Protein 1X6Z (pdb70)

InterPro domains:
  IPR001082 Fimbrial protein pilin [PF00114] (35-148)
  IPR012902 Prokaryotic N-terminal methylation site [PF07963] (1-27)
  IPR012902 Prokaryotic N-terminal methylation site [PS00409] (5-25)
  IPR012902 Prokaryotic N-terminal methylation site [TIGR02532] (4-27)
  IPR045584 Pilin-like [SSF54523] (7-148)

Foldseek 3Di:
DFPLQVLQVVLCVVCVVLLVVQVVLLVVQAWEAEDADCQDPVRRYHYSHAHQPNDVQAGWDWPPGTGRLQAKIKIKGQRCRGDDQRHRKMWIWIQGSVVRDIAIEIPGDQVRNDPRYYD

Organism: Pseudomonas aeruginosa (NCBI:txid287)

B-factor: mean 16.05, std 9.28, range [7.04, 69.37]

Radius of gyration: 14.46 Å; Cα contacts (8 Å, |Δi|>4): 239; chains: 1; bounding box: 30×31×44 Å

Secondary structure (P-SEA, 3-state):
ccaaaaaaaaaaaacccaaaaaaaaaaacbbbbccccccccccccccccccccccccbbbbbcccccccccbbbbbbbccccccccccbbbbbbbcccccbbbbbbccccccccccccc

Sequence (119 aa):
TEFARSEGASALASVNPLKTTVEEALSRGWSVKSGTGTEDATKKEVPLGVAADANKLGTIALKPDPADGTADITLTFTMGGAGPKNKGKIITLTRTAADGLWKCTSDQDEQFIPKGCSR

Nearest PDB structures (foldseek):
  1x6p-assembly1_A  TM=1.005E+00  e=1.771E-25  Pseudomonas aeruginosa
  1oqw-assembly2_B  TM=9.964E-01  e=8.443E-23  Pseudomonas aeruginosa
  2py0-assembly1_A  TM=9.901E-01  e=6.316E-22  Pseudomonas aeruginosa
  5vxy-assembly1_A  TM=9.429E-01  e=8.220E-20  Pseudomonas aeruginosa PAK
  2iay-assembly1_A  TM=5.504E-01  e=6.363E-01  Lactiplantibacillus plantarum

Solvent-accessible surface area: 6518 Å² total

CATH classification: 3.30.700.10

Structure (mmCIF, N/CA/C/O backbone):
data_1X6Z
#
_entry.id   1X6Z
#
_cell.length_a   37.244
_cell.length_b   37.244
_cell.length_c   147.856
_cell.angle_alpha   90.00
_cell.angle_beta   90.00
_cell.angle_gamma   90.00
#
_symmetry.space_group_name_H-M   'P 41 21 2'
#
loop_
_entity.id
_entity.type
_entity.pdbx_description
1 polymer 'Fimbrial protein'
2 water water
#
loop_
_atom_site.group_PDB
_atom_site.id
_atom_site.type_symbol
_atom_site.label_atom_id
_atom_site.label_alt_id
_atom_site.label_comp_id
_atom_site.label_asym_id
_atom_site.label_entity_id
_atom_site.label_seq_id
_atom_site.pdbx_PDB_ins_code
_atom_site.Cartn_x
_atom_site.Cartn_y
_atom_site.Cartn_z
_atom_site.occupancy
_atom_site.B_iso_or_equiv
_atom_site.auth_seq_id
_atom_site.auth_comp_id
_atom_site.auth_asym_id
_atom_site.auth_atom_id
_atom_site.pdbx_PDB_model_num
ATOM 1 C C . GLY A 1 4 ? -0.086 21.655 65.490 1.00 21.16 25 GLY A C 1
ATOM 2 O O . GLY A 1 4 ? 0.394 20.721 66.208 1.00 25.91 25 GLY A O 1
ATOM 3 N N . THR A 1 5 ? -1.134 21.411 64.653 1.00 15.05 26 THR A N 1
ATOM 4 C CA . THR A 1 5 ? -1.692 20.102 64.651 1.00 12.60 26 THR A CA 1
ATOM 5 C C . THR A 1 5 ? -1.563 19.302 63.374 1.00 11.59 26 THR A C 1
ATOM 6 O O . THR A 1 5 ? -2.088 18.191 63.268 1.00 12.75 26 THR A O 1
ATOM 17 N N . GLU A 1 6 ? -0.782 19.788 62.434 1.00 12.07 27 GLU A N 1
ATOM 18 C CA . GLU A 1 6 ? -0.615 19.095 61.168 1.00 12.49 27 GLU A CA 1
ATOM 19 C C . GLU A 1 6 ? 0.088 17.751 61.371 1.00 10.89 27 GLU A C 1
ATOM 20 O O . GLU A 1 6 ? 0.904 17.606 62.241 1.00 12.64 27 GLU A O 1
ATOM 41 N N . PHE A 1 7 ? -0.156 16.824 60.469 1.00 10.93 28 PHE A N 1
ATOM 42 C CA . PHE A 1 7 ? 0.428 15.487 60.542 1.00 10.39 28 PHE A CA 1
ATOM 43 C C . PHE A 1 7 ? 1.776 15.402 59.794 1.00 10.09 28 PHE A C 1
ATOM 44 O O . PHE A 1 7 ? 1.971 14.532 58.939 1.00 10.32 28 PHE A O 1
ATOM 61 N N . ALA A 1 8 ? 2.720 16.289 60.100 1.00 10.74 29 ALA A N 1
ATOM 62 C CA . ALA A 1 8 ? 3.910 16.371 59.261 1.00 10.62 29 ALA A CA 1
ATOM 63 C C . ALA A 1 8 ? 4.718 15.053 59.237 1.00 10.41 29 ALA A C 1
ATOM 64 O O . ALA A 1 8 ? 5.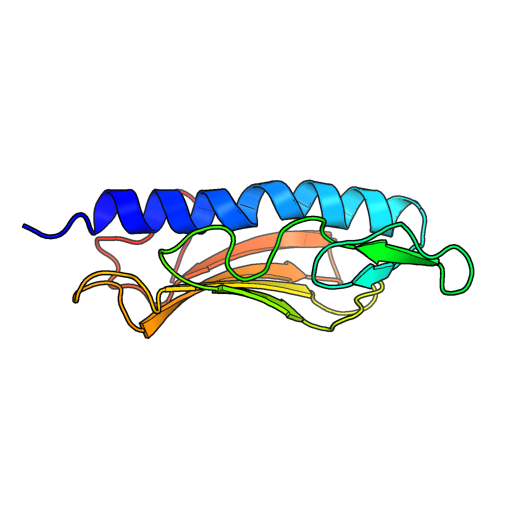270 14.711 58.178 1.00 11.12 29 ALA A O 1
ATOM 71 N N . ARG A 1 9 ? 4.780 14.330 60.338 1.00 10.47 30 ARG A N 1
ATOM 72 C CA . ARG A 1 9 ? 5.564 13.111 60.353 1.00 10.78 30 ARG A CA 1
ATOM 73 C C . ARG A 1 9 ? 4.938 12.035 59.482 1.00 10.04 30 ARG A C 1
ATOM 74 O O . ARG A 1 9 ? 5.630 11.395 58.662 1.00 10.97 30 ARG A O 1
ATOM 95 N N . SER A 1 10 ? 3.630 11.798 59.639 1.00 9.77 31 SER A N 1
ATOM 96 C CA . SER A 1 10 ? 2.996 10.747 58.856 1.00 9.71 31 SER A CA 1
ATOM 97 C C . SER A 1 10 ? 2.861 11.157 57.387 1.00 9.33 31 SER A C 1
ATOM 98 O O . SER A 1 10 ? 2.832 10.268 56.526 1.00 10.09 31 SER A O 1
ATOM 106 N N . GLU A 1 11 ? 2.791 12.443 57.088 1.00 9.36 32 GLU A N 1
ATOM 107 C CA . GLU A 1 11 ? 2.815 12.855 55.701 1.00 9.44 32 GLU A CA 1
ATOM 108 C C . GLU A 1 11 ? 4.086 12.391 55.008 1.00 9.61 32 GLU A C 1
ATOM 109 O O . GLU A 1 11 ? 4.043 11.907 53.876 1.00 10.02 32 GLU A O 1
ATOM 121 N N . GLY A 1 12 ? 5.245 12.579 55.645 1.00 9.92 33 GLY A N 1
ATOM 122 C CA . GLY A 1 12 ? 6.490 12.160 55.049 1.00 10.53 33 GLY A CA 1
ATOM 123 C C . GLY A 1 12 ? 6.534 10.667 54.822 1.00 10.03 33 GLY A C 1
ATOM 124 O O . GLY A 1 12 ? 6.980 10.173 53.775 1.00 10.70 33 GLY A O 1
ATOM 128 N N . ALA A 1 13 ? 6.063 9.898 55.822 1.00 9.87 34 ALA A N 1
ATOM 129 C CA . ALA A 1 13 ? 6.024 8.454 55.692 1.00 9.64 34 ALA A CA 1
ATOM 130 C C . ALA A 1 13 ? 5.114 8.048 54.545 1.00 9.53 34 ALA A C 1
ATOM 131 O O . ALA A 1 13 ? 5.454 7.147 53.745 1.00 10.01 34 ALA A O 1
ATOM 138 N N . SER A 1 14 ? 3.934 8.664 54.441 1.00 9.70 35 SER A N 1
ATOM 139 C CA . SER A 1 14 ? 2.998 8.339 53.386 1.00 9.63 35 SER A CA 1
ATOM 140 C C . SER A 1 14 ? 3.543 8.669 52.010 1.00 9.63 35 SER A C 1
ATOM 141 O O . SER A 1 14 ? 3.398 7.876 51.067 1.00 10.09 35 SER A O 1
ATOM 149 N N . ALA A 1 15 ? 4.191 9.823 51.873 1.00 9.56 36 ALA A N 1
ATOM 150 C CA . ALA A 1 15 ? 4.799 10.222 50.614 1.00 9.74 36 ALA A CA 1
ATOM 151 C C . ALA A 1 15 ? 5.879 9.199 50.187 1.00 9.64 36 ALA A C 1
ATOM 152 O O . ALA A 1 15 ? 5.877 8.725 49.058 1.00 10.04 36 ALA A O 1
ATOM 159 N N . LEU A 1 16 ? 6.782 8.860 51.116 1.00 9.49 37 LEU A N 1
ATOM 160 C CA . LEU A 1 16 ? 7.817 7.876 50.770 1.00 9.49 37 LEU A CA 1
ATOM 161 C C . LEU A 1 16 ? 7.171 6.549 50.396 1.00 9.50 37 LEU A C 1
ATOM 162 O O . LEU A 1 16 ? 7.623 5.861 49.462 1.00 10.13 37 LEU A O 1
ATOM 178 N N . ALA A 1 17 ? 6.121 6.150 51.107 1.00 9.60 38 ALA A N 1
ATOM 179 C CA . ALA A 1 17 ? 5.454 4.881 50.831 1.00 10.10 38 ALA A CA 1
ATOM 180 C C . ALA A 1 17 ? 4.772 4.848 49.460 1.00 10.07 38 ALA A C 1
ATOM 181 O O . ALA A 1 17 ? 4.494 3.741 48.979 1.00 11.12 38 ALA A O 1
ATOM 188 N N . SER A 1 18 ? 4.545 5.982 48.834 1.00 10.00 39 SER A N 1
ATOM 189 C CA . SER A 1 18 ? 3.999 5.998 47.488 1.00 10.56 39 SER A CA 1
ATOM 190 C C . SER A 1 18 ? 5.028 5.855 46.388 1.00 10.65 39 SER A C 1
ATOM 191 O O . SER A 1 18 ? 4.661 5.525 45.270 1.00 13.63 39 SER A O 1
ATOM 199 N N . VAL A 1 19 ? 6.312 6.131 46.693 1.00 9.38 40 VAL A N 1
ATOM 200 C CA . VAL A 1 19 ? 7.346 5.978 45.707 1.00 9.48 40 VAL A CA 1
ATOM 201 C C . VAL A 1 19 ? 8.278 4.784 45.982 1.00 9.16 40 VAL A C 1
ATOM 202 O O . VAL A 1 19 ? 8.805 4.190 45.033 1.00 9.37 40 VAL A O 1
ATOM 215 N N . ASN A 1 20 ? 8.469 4.409 47.235 1.00 9.26 41 ASN A N 1
ATOM 216 C CA . ASN A 1 20 ? 9.368 3.293 47.541 1.00 9.16 41 ASN A CA 1
ATOM 217 C C . ASN A 1 20 ? 9.023 2.025 46.787 1.00 9.28 41 ASN A C 1
ATOM 218 O O . ASN A 1 20 ? 9.958 1.363 46.289 1.00 9.82 41 ASN A O 1
ATOM 229 N N . PRO A 1 21 ? 7.756 1.631 46.670 1.00 9.38 42 PRO A N 1
ATOM 230 C CA . PRO A 1 21 ? 7.453 0.389 45.960 1.00 9.79 42 PRO A CA 1
ATOM 231 C C . PRO A 1 21 ? 7.844 0.420 44.497 1.00 9.35 42 PRO A C 1
ATOM 232 O O . PRO A 1 21 ? 8.027 -0.632 43.867 1.00 10.99 42 PRO A O 1
ATOM 243 N N . LEU A 1 22 ? 7.895 1.598 43.920 1.00 9.11 43 LEU A N 1
ATOM 244 C CA . LEU A 1 22 ? 8.174 1.752 42.508 1.00 9.38 43 LEU A CA 1
ATOM 245 C C . LEU A 1 22 ? 9.619 1.371 42.176 1.00 9.28 43 LEU A C 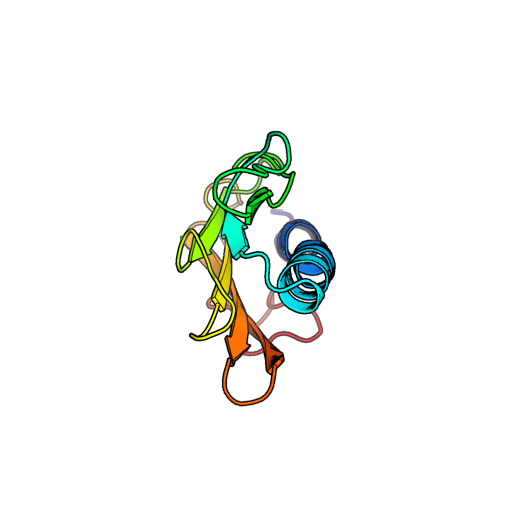1
ATOM 246 O O . LEU A 1 22 ? 9.920 1.105 41.013 1.00 10.00 43 LEU A O 1
ATOM 262 N N . LYS A 1 23 ? 10.517 1.332 43.168 1.00 9.44 44 LYS A N 1
ATOM 263 C CA . LYS A 1 23 ? 11.864 0.862 42.890 1.00 9.55 44 LYS A CA 1
ATOM 264 C C . LYS A 1 23 ? 11.830 -0.545 42.323 1.00 9.63 44 LYS A C 1
ATOM 265 O O . LYS A 1 23 ? 12.586 -0.886 41.402 1.00 9.90 44 LYS A O 1
ATOM 284 N N . THR A 1 24 ? 10.958 -1.398 42.888 1.00 10.06 45 THR A N 1
ATOM 285 C CA . THR A 1 24 ? 10.852 -2.770 42.431 1.00 10.52 45 THR A CA 1
ATOM 286 C C . THR A 1 24 ? 10.356 -2.810 41.002 1.00 9.92 45 THR A C 1
ATOM 287 O O . THR A 1 24 ? 10.867 -3.550 40.155 1.00 10.34 45 THR A O 1
ATOM 298 N N . THR A 1 25 ? 9.308 -2.014 40.703 1.00 10.03 46 THR A N 1
ATOM 299 C CA . THR A 1 25 ? 8.748 -1.940 39.379 1.00 9.93 46 THR A CA 1
ATOM 300 C C . THR A 1 25 ? 9.803 -1.554 38.358 1.00 9.81 46 THR A C 1
ATOM 301 O O . THR A 1 25 ? 9.916 -2.123 37.273 1.00 10.58 4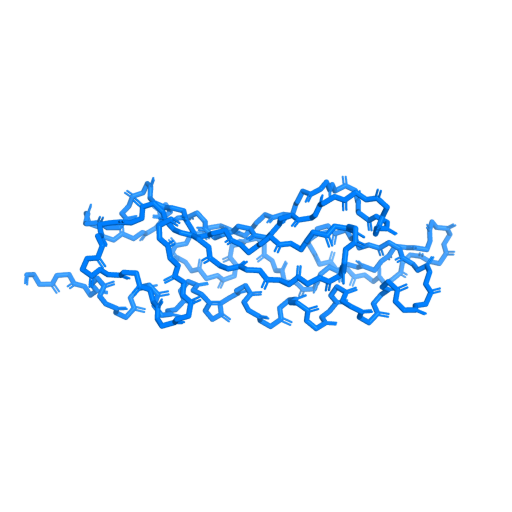6 THR A O 1
ATOM 312 N N . VAL A 1 26 ? 10.606 -0.532 38.705 1.00 9.60 47 VAL A N 1
ATOM 313 C CA . VAL A 1 26 ? 11.662 -0.100 37.833 1.00 9.40 47 VAL A CA 1
ATOM 314 C C . VAL A 1 26 ? 12.683 -1.230 37.596 1.00 9.49 47 VAL A C 1
ATOM 315 O O . VAL A 1 26 ? 13.040 -1.526 36.465 1.00 10.25 47 VAL A O 1
ATOM 328 N N . GLU A 1 27 ? 13.154 -1.847 38.685 1.00 9.53 48 GLU A N 1
ATOM 329 C CA . GLU A 1 27 ? 14.179 -2.886 38.505 1.00 9.74 48 GLU A CA 1
ATOM 330 C C . GLU A 1 27 ? 13.680 -4.035 37.669 1.00 10.00 48 GLU A C 1
ATOM 331 O O . GLU A 1 27 ? 14.426 -4.600 36.856 1.00 10.64 48 GLU A O 1
ATOM 343 N N . GLU A 1 28 ? 12.426 -4.427 37.853 1.00 10.01 49 GLU A N 1
ATOM 344 C CA . GLU A 1 28 ? 11.917 -5.554 37.118 1.00 10.74 49 GLU A CA 1
ATOM 345 C C . GLU A 1 28 ? 11.883 -5.242 35.612 1.00 10.65 49 GLU A C 1
ATOM 346 O O . GLU A 1 28 ? 12.251 -6.096 34.788 1.00 12.10 49 GLU A O 1
ATOM 367 N N . ALA A 1 29 ? 11.458 -4.038 35.242 1.00 10.26 50 ALA A N 1
ATOM 368 C CA . ALA A 1 29 ? 11.416 -3.670 33.837 1.00 10.28 50 ALA A CA 1
ATOM 369 C C . ALA A 1 29 ? 12.824 -3.646 33.252 1.00 10.28 50 ALA A C 1
ATOM 370 O O . ALA A 1 29 ? 13.098 -4.204 32.183 1.00 10.78 50 ALA A O 1
ATOM 377 N N . LEU A 1 30 ? 13.737 -3.007 33.975 1.00 10.03 51 LEU A N 1
ATOM 378 C CA . LEU A 1 30 ? 15.085 -2.887 33.481 1.00 10.51 51 LEU A CA 1
ATOM 379 C C . LEU A 1 30 ? 15.762 -4.249 33.345 1.00 10.51 51 LEU A C 1
ATOM 380 O O . LEU A 1 30 ? 16.571 -4.455 32.418 1.00 11.71 51 LEU A O 1
ATOM 396 N N . SER A 1 31 ? 15.447 -5.192 34.195 1.00 10.50 52 SER A N 1
ATOM 397 C CA . SER A 1 31 ? 16.045 -6.531 34.125 1.00 11.21 52 SER A CA 1
ATOM 398 C C . SER A 1 31 ? 15.654 -7.247 32.845 1.00 11.10 52 SER A C 1
ATOM 399 O O . SER A 1 31 ? 16.368 -8.177 32.419 1.00 12.38 52 SER A O 1
ATOM 412 N N . ARG A 1 32 ? 14.558 -6.853 32.220 1.00 11.46 53 ARG A N 1
ATOM 413 C CA . ARG A 1 32 ? 14.115 -7.383 30.916 1.00 12.20 53 ARG A CA 1
ATOM 414 C C . ARG A 1 32 ? 14.638 -6.581 29.770 1.00 11.09 53 ARG A C 1
ATOM 415 O O . ARG A 1 32 ? 14.355 -6.934 28.618 1.00 12.17 53 ARG A O 1
ATOM 454 N N . GLY A 1 33 ? 15.323 -5.466 29.990 1.00 10.94 54 GLY A N 1
ATOM 455 C CA . GLY A 1 33 ? 15.680 -4.579 28.908 1.00 10.94 54 GLY A CA 1
ATOM 456 C C . GLY A 1 33 ? 14.489 -3.804 28.319 1.00 10.68 54 GLY A C 1
ATOM 457 O O . GLY A 1 33 ? 14.542 -3.366 27.215 1.00 11.48 54 GLY A O 1
ATOM 461 N N . TRP A 1 34 ? 13.434 -3.668 29.170 1.00 10.39 55 TRP A N 1
ATOM 462 C CA . TRP A 1 34 ? 12.331 -2.793 28.843 1.00 10.74 55 TRP A CA 1
ATOM 463 C C . TRP A 1 34 ? 12.546 -1.479 29.564 1.00 11.16 55 TRP A C 1
ATOM 464 O O . TRP A 1 34 ? 13.223 -1.412 30.590 1.00 13.46 55 TRP A O 1
ATOM 485 N N . SER A 1 35 ? 11.934 -0.424 29.018 1.00 10.57 56 SER A N 1
A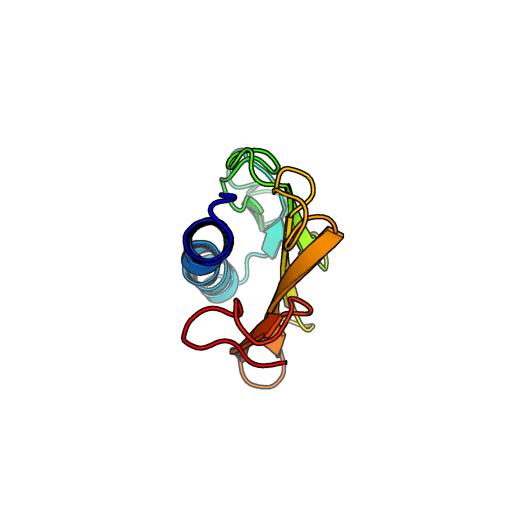TOM 486 C CA . SER A 1 35 ? 11.953 0.860 29.677 1.00 10.67 56 SER A CA 1
ATOM 487 C C . SER A 1 35 ? 10.757 0.963 30.623 1.00 10.56 56 SER A C 1
ATOM 488 O O . SER A 1 35 ? 9.801 0.162 30.534 1.00 11.15 56 SER A O 1
ATOM 496 N N . VAL A 1 36 ? 10.812 1.957 31.501 1.00 10.89 57 VAL A N 1
ATOM 497 C CA . VAL A 1 36 ? 9.673 2.320 32.314 1.00 10.31 57 VAL A CA 1
ATOM 498 C C . VAL A 1 36 ? 9.122 3.665 31.834 1.00 9.87 57 VAL A C 1
ATOM 499 O O . VAL A 1 36 ? 9.888 4.564 31.466 1.00 11.13 57 VAL A O 1
ATOM 522 N N . LYS A 1 37 ? 7.797 3.804 31.871 1.00 10.39 58 LYS A N 1
ATOM 523 C CA . LYS A 1 37 ? 7.148 5.054 31.550 1.00 10.53 58 LYS A CA 1
ATOM 524 C C . LYS A 1 37 ? 6.225 5.449 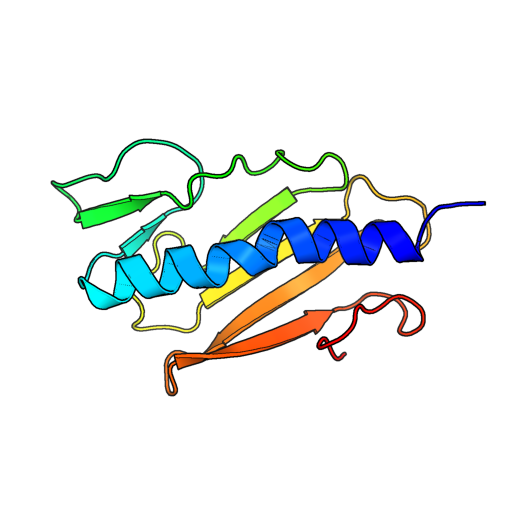32.688 1.00 10.09 58 LYS A C 1
ATOM 525 O O . LYS A 1 37 ? 5.779 4.588 33.448 1.00 10.70 58 LYS A O 1
ATOM 544 N N . SER A 1 38 ? 5.928 6.733 32.800 1.00 10.89 59 SER A N 1
ATOM 545 C CA . SER A 1 38 ? 5.035 7.178 33.840 1.00 11.27 59 SER A CA 1
ATOM 546 C C . SER A 1 38 ? 3.615 6.733 33.656 1.00 11.00 59 SER A C 1
ATOM 547 O O . SER A 1 38 ? 3.185 6.441 32.538 1.00 12.06 59 SER A O 1
ATOM 555 N N . GLY A 1 39 ? 2.882 6.719 34.762 1.00 10.86 60 GLY A N 1
ATOM 556 C CA . GLY A 1 39 ? 1.450 6.565 34.712 1.00 10.93 60 GLY A CA 1
ATOM 557 C C . GLY A 1 39 ? 1.014 5.124 34.671 1.00 10.09 60 GLY A C 1
ATOM 558 O O . GLY A 1 39 ? 1.760 4.184 35.021 1.00 11.15 60 GLY A O 1
ATOM 562 N N . THR A 1 40 ? -0.212 4.958 34.325 1.00 13.26 61 THR A N 1
ATOM 563 C CA . THR A 1 40 ? -0.889 3.680 34.316 1.00 12.19 61 THR A CA 1
ATOM 564 C C . THR A 1 40 ? -1.123 3.222 32.887 1.00 11.49 61 THR A C 1
ATOM 565 O O . THR A 1 40 ? -0.995 4.005 31.944 1.00 13.93 61 THR A O 1
ATOM 576 N N . GLY A 1 41 ? -1.449 1.955 32.726 1.00 10.70 62 GLY A N 1
ATOM 577 C CA . GLY A 1 41 ? -1.717 1.409 31.424 1.00 11.35 62 GLY A CA 1
ATOM 578 C C . GLY A 1 41 ? -1.263 -0.008 31.348 1.00 10.73 62 GLY A C 1
ATOM 579 O O . GLY A 1 41 ? -1.095 -0.672 32.355 1.00 12.38 62 GLY A O 1
ATOM 583 N N . THR A 1 42 ? -1.074 -0.497 30.148 1.00 12.36 63 THR A N 1
ATOM 584 C CA . THR A 1 42 ? -0.568 -1.801 29.862 1.00 11.60 63 THR A CA 1
ATOM 585 C C . THR A 1 42 ? 0.844 -1.727 29.335 1.00 11.06 63 THR A C 1
ATOM 586 O O . THR A 1 42 ? 1.268 -0.720 28.772 1.00 12.36 63 THR A O 1
ATOM 597 N N . GLU A 1 43 ? 1.582 -2.826 29.486 1.00 10.79 64 GLU A N 1
ATOM 598 C CA . GLU A 1 43 ? 2.909 -2.907 28.901 1.00 11.30 64 GLU A CA 1
ATOM 599 C C . GLU A 1 43 ? 2.796 -2.768 27.391 1.00 10.90 64 GLU A C 1
ATOM 600 O O . GLU A 1 43 ? 1.978 -3.451 26.770 1.00 12.06 64 GLU A O 1
ATOM 612 N N . ASP A 1 44 ? 3.624 -1.897 26.794 1.00 11.26 65 ASP A N 1
ATOM 613 C CA . ASP A 1 44 ? 3.635 -1.611 25.380 1.00 11.61 65 ASP A CA 1
ATOM 614 C C . ASP A 1 44 ? 4.694 -2.473 24.737 1.00 12.16 65 ASP A C 1
ATOM 615 O O . ASP A 1 44 ? 5.902 -2.238 24.926 1.00 12.61 65 ASP A O 1
ATOM 624 N N . ALA A 1 45 ? 4.277 -3.530 24.056 1.00 14.11 66 ALA A N 1
ATOM 625 C CA . ALA A 1 45 ? 5.188 -4.461 23.453 1.00 15.99 66 ALA A CA 1
ATOM 626 C C . ALA A 1 45 ? 5.826 -3.878 22.191 1.00 16.08 66 ALA A C 1
ATOM 627 O O . ALA A 1 45 ? 6.828 -4.377 21.774 1.00 18.80 66 ALA A O 1
ATOM 634 N N . THR A 1 46 ? 5.254 -2.828 21.601 1.00 15.86 67 THR A N 1
ATOM 635 C CA . THR A 1 46 ? 5.855 -2.223 20.438 1.00 16.21 67 THR A CA 1
ATOM 636 C C . THR A 1 46 ? 7.137 -1.446 20.827 1.00 14.97 67 THR A C 1
ATOM 637 O O . THR A 1 46 ? 8.189 -1.577 20.214 1.00 18.80 67 THR A O 1
ATOM 648 N N . LYS A 1 47 ? 7.014 -0.623 21.840 1.00 14.67 68 LYS A N 1
ATOM 649 C CA . LYS A 1 47 ? 8.106 0.201 22.337 1.00 14.12 68 LYS A CA 1
ATOM 650 C C . LYS A 1 47 ? 8.881 -0.466 23.466 1.00 13.43 68 LYS A C 1
ATOM 651 O O . LYS A 1 47 ? 9.962 0.047 23.868 1.00 15.12 68 LYS A O 1
ATOM 670 N N . LYS A 1 48 ? 8.380 -1.573 24.001 1.00 12.37 69 LYS A N 1
ATOM 671 C CA . LYS A 1 48 ? 8.934 -2.238 25.171 1.00 11.79 69 LYS A CA 1
ATOM 672 C C . LYS A 1 48 ? 9.056 -1.264 26.339 1.00 11.43 69 LYS A C 1
ATOM 673 O O . LYS A 1 48 ? 10.124 -1.062 26.899 1.00 12.24 69 LYS A O 1
ATOM 692 N N . GLU A 1 49 ? 7.889 -0.728 26.717 1.00 11.05 70 GLU A N 1
ATOM 693 C CA . GLU A 1 49 ? 7.762 0.202 27.823 1.00 10.94 70 GLU A CA 1
ATOM 694 C C . GLU A 1 49 ? 6.729 -0.325 28.815 1.00 10.73 70 GLU A C 1
ATOM 695 O O . GLU A 1 49 ? 5.591 -0.640 28.435 1.00 12.45 70 GLU A O 1
ATOM 707 N N . VAL A 1 50 ? 7.110 -0.379 30.081 1.00 10.07 71 VAL A N 1
ATOM 708 C CA . VAL A 1 50 ? 6.277 -0.817 31.174 1.00 10.02 71 VAL A CA 1
ATOM 709 C C . VAL A 1 50 ? 5.791 0.415 31.927 1.00 9.78 71 VAL A C 1
ATOM 710 O O . VAL A 1 50 ? 6.645 1.187 32.415 1.00 10.36 71 VAL A O 1
ATOM 723 N N . PRO A 1 51 ? 4.503 0.620 32.114 1.00 10.08 72 PRO A N 1
ATOM 724 C CA . PRO A 1 51 ? 4.051 1.732 32.949 1.00 10.18 72 PRO A CA 1
ATOM 725 C C . PRO A 1 51 ? 4.396 1.468 34.413 1.00 9.91 72 PRO A C 1
ATOM 726 O O . PRO A 1 51 ? 4.336 0.334 34.877 1.00 11.08 72 PRO A O 1
ATOM 737 N N . LEU A 1 52 ? 4.651 2.540 35.146 1.00 9.75 73 LEU A N 1
ATOM 738 C CA . LEU A 1 52 ? 4.842 2.397 36.575 1.00 10.05 73 LEU A CA 1
ATOM 739 C C . LEU A 1 52 ? 3.649 1.761 37.251 1.00 9.89 73 LEU A C 1
ATOM 740 O O . LEU A 1 52 ? 3.801 1.049 38.237 1.00 10.99 73 LEU A O 1
ATOM 756 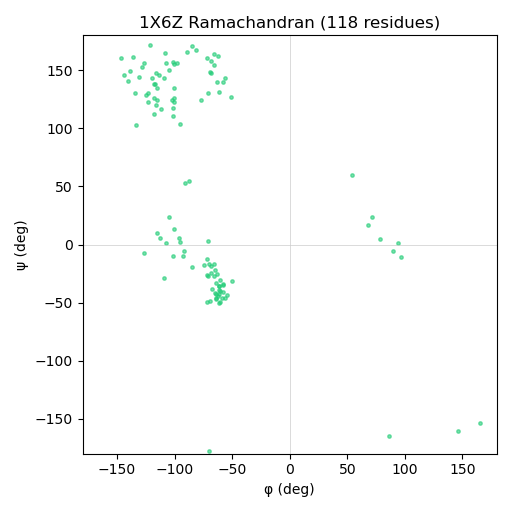N N . GLY A 1 53 ? 2.447 2.049 36.738 1.00 9.49 74 GLY A N 1
ATOM 757 C CA . GLY A 1 53 ? 1.242 1.411 37.216 1.00 9.47 74 GLY A CA 1
ATOM 758 C C . GLY A 1 53 ? 0.500 2.141 38.284 1.00 9.30 74 GLY A C 1
ATOM 759 O O . GLY A 1 53 ? -0.548 1.659 38.751 1.00 10.26 74 GLY A O 1
ATOM 763 N N . VAL A 1 54 ? 0.992 3.319 38.670 1.00 9.62 75 VAL A N 1
ATOM 764 C CA . VAL A 1 54 ? 0.383 4.170 39.684 1.00 9.66 75 VAL A CA 1
ATOM 765 C C . VAL A 1 54 ? -0.013 5.495 39.025 1.00 9.49 75 VAL A C 1
ATOM 766 O O . VAL A 1 54 ? 0.751 6.052 38.224 1.00 10.02 75 VAL A O 1
ATOM 779 N N . ALA A 1 55 ? -1.197 6.003 39.377 1.00 9.33 76 ALA A N 1
ATOM 780 C CA . ALA A 1 55 ? -1.586 7.307 38.940 1.00 9.50 76 ALA A CA 1
ATOM 781 C C . ALA A 1 55 ? -0.721 8.364 39.620 1.00 8.87 76 ALA A C 1
ATOM 782 O O . ALA A 1 55 ? -0.356 8.236 40.785 1.00 9.53 76 ALA A O 1
ATOM 789 N N . ALA A 1 56 ? -0.462 9.469 38.922 1.00 8.71 77 ALA A N 1
ATOM 790 C CA . ALA A 1 56 ? 0.382 10.512 39.492 1.00 8.92 77 ALA A CA 1
ATOM 791 C C . ALA A 1 56 ? -0.223 11.078 40.781 1.00 8.64 77 ALA A C 1
ATOM 792 O O . ALA A 1 56 ? 0.538 11.526 41.650 1.00 9.34 77 ALA A O 1
ATOM 799 N N . ASP A 1 57 ? -1.534 11.073 40.869 1.00 8.85 78 ASP A N 1
ATOM 800 C CA . ASP A 1 57 ? -2.306 11.630 41.967 1.00 8.95 78 ASP A CA 1
ATOM 801 C C . ASP A 1 57 ? -2.880 10.564 42.879 1.00 9.23 78 ASP A C 1
ATOM 802 O O . ASP A 1 57 ? -3.873 10.778 43.570 1.00 10.03 78 ASP A O 1
ATOM 811 N N . ALA A 1 58 ? -2.263 9.368 42.910 1.00 9.34 79 ALA A N 1
ATOM 812 C CA . ALA A 1 58 ? -2.783 8.322 43.746 1.00 9.95 79 ALA A CA 1
ATOM 813 C C . ALA A 1 58 ? -2.879 8.662 45.214 1.00 10.33 79 A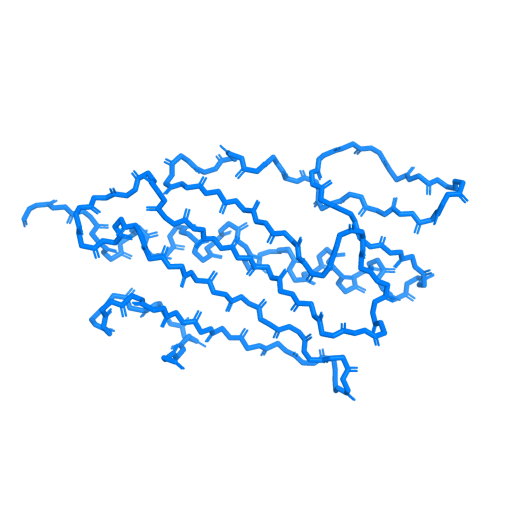LA A C 1
ATOM 814 O O . ALA A 1 58 ? -3.765 8.172 45.918 1.00 12.10 79 ALA A O 1
ATOM 821 N N . ASN A 1 59 ? -1.919 9.452 45.704 1.00 9.86 80 ASN A N 1
ATOM 822 C CA . ASN A 1 59 ? -1.841 9.852 47.102 1.00 9.94 80 ASN A CA 1
ATOM 823 C C . ASN A 1 59 ? -2.140 11.353 47.140 1.00 9.89 80 ASN A C 1
ATOM 824 O O . ASN A 1 59 ? -1.427 12.135 46.509 1.00 9.99 80 ASN A O 1
ATOM 835 N N . LYS A 1 60 ? -3.238 11.739 47.808 1.00 9.70 81 LYS A N 1
ATOM 836 C CA . LYS A 1 60 ? -3.658 13.125 47.760 1.00 9.84 81 LYS A CA 1
ATOM 837 C C . LYS A 1 60 ? -2.778 14.091 48.521 1.00 9.69 81 LYS A C 1
ATOM 838 O O . LYS A 1 60 ? -3.016 15.307 48.517 1.00 10.15 81 LYS A O 1
ATOM 857 N N . LEU A 1 61 ? -1.680 13.604 49.115 1.00 9.49 82 LEU A N 1
ATOM 858 C CA . LEU A 1 61 ? -0.631 14.488 49.597 1.00 9.52 82 LEU A CA 1
ATOM 859 C C . LEU A 1 61 ? 0.186 15.120 48.471 1.00 9.12 82 LEU A C 1
ATOM 860 O O . LEU A 1 61 ? 0.960 16.053 48.766 1.00 9.66 82 LEU A O 1
ATOM 876 N N . GLY A 1 62 ? 0.077 14.649 47.229 1.00 9.15 83 GLY A N 1
ATOM 877 C CA . GLY A 1 62 ? 0.924 15.257 46.211 1.00 9.10 83 GLY A CA 1
ATOM 878 C C . GLY A 1 62 ? 0.974 14.433 44.957 1.00 8.85 83 GLY A C 1
ATOM 879 O O . GLY A 1 62 ? 0.008 13.731 44.611 1.00 9.66 83 GLY A O 1
ATOM 883 N N . THR A 1 63 ? 2.092 14.580 44.233 1.00 9.02 84 THR A N 1
ATOM 884 C CA . THR A 1 63 ? 2.185 14.017 42.909 1.00 9.30 84 THR A CA 1
ATOM 885 C C . THR A 1 63 ? 3.485 13.216 42.761 1.00 8.77 84 THR A C 1
ATOM 886 O O . THR A 1 63 ? 4.548 13.579 43.275 1.00 9.48 84 THR A O 1
ATOM 905 N N . ILE A 1 64 ? 3.355 12.135 42.000 1.00 9.21 85 ILE A N 1
ATOM 906 C CA . ILE A 1 64 ? 4.469 11.212 41.686 1.00 9.32 85 ILE A CA 1
ATOM 907 C C . ILE A 1 64 ? 4.981 11.536 40.296 1.00 9.02 85 ILE A C 1
ATOM 908 O O . ILE A 1 64 ? 4.157 11.664 39.360 1.00 9.80 85 ILE A O 1
ATOM 924 N N . ALA A 1 65 ? 6.294 11.608 40.114 1.00 9.49 86 ALA A N 1
ATOM 925 C CA . ALA A 1 65 ? 6.862 11.830 38.795 1.00 9.74 86 ALA A CA 1
ATOM 926 C C . ALA A 1 65 ? 8.100 10.942 38.592 1.00 9.51 86 ALA A C 1
ATOM 927 O O . ALA A 1 65 ? 8.857 10.665 39.521 1.00 10.80 86 ALA A O 1
ATOM 934 N N . LEU A 1 66 ? 8.306 10.572 37.334 1.00 9.68 87 LEU A N 1
ATOM 935 C CA . LEU A 1 66 ? 9.444 9.809 36.852 1.00 9.51 87 LEU A CA 1
ATOM 936 C C . LEU A 1 66 ? 10.253 10.661 35.904 1.00 9.97 87 LEU A C 1
ATOM 937 O O . LEU A 1 66 ? 9.683 11.263 34.978 1.00 11.09 87 LEU A O 1
ATOM 953 N N . LYS A 1 67 ? 11.579 10.652 36.053 1.00 9.86 88 LYS A N 1
ATOM 954 C CA . LYS A 1 67 ? 12.461 11.280 35.072 1.00 10.81 88 LYS A CA 1
ATOM 955 C C . LYS A 1 67 ? 13.681 10.374 34.891 1.00 10.79 88 LYS A C 1
ATOM 956 O O . LYS A 1 67 ? 14.189 9.854 35.873 1.00 12.23 88 LYS A O 1
ATOM 985 N N . PRO A 1 68 ? 14.182 10.219 33.675 1.00 10.73 89 PRO A N 1
ATOM 986 C CA . PRO A 1 68 ? 13.546 10.598 32.419 1.00 10.83 89 PRO A CA 1
ATOM 987 C C . PRO A 1 68 ? 12.302 9.726 32.210 1.00 10.35 89 PRO A C 1
ATOM 988 O O . PRO A 1 68 ? 12.134 8.674 32.821 1.00 11.07 89 PRO A O 1
ATOM 999 N N . ASP A 1 69 ? 11.446 10.177 31.301 1.00 11.34 90 ASP A N 1
ATOM 1000 C CA . ASP A 1 69 ? 10.174 9.468 31.035 1.00 11.77 90 ASP A CA 1
ATOM 1001 C C . ASP A 1 69 ? 10.013 9.353 29.538 1.00 12.41 90 ASP A C 1
ATOM 1002 O O . ASP A 1 69 ? 9.635 10.348 28.892 1.00 13.90 90 ASP A O 1
ATOM 1011 N N . PRO A 1 70 ? 10.260 8.209 28.922 1.00 12.01 91 PRO A N 1
ATOM 1012 C CA . PRO A 1 70 ? 10.580 6.931 29.575 1.00 11.48 91 PRO A CA 1
ATOM 1013 C C . PRO A 1 70 ? 12.039 6.856 29.968 1.00 10.79 91 PRO A C 1
ATOM 1014 O O . PRO A 1 70 ? 12.905 7.619 29.510 1.00 12.18 91 PRO A O 1
ATOM 1025 N N . ALA A 1 71 ? 12.338 5.840 30.790 1.00 10.19 92 ALA A N 1
ATOM 1026 C CA . ALA A 1 71 ? 13.664 5.589 31.302 1.00 10.35 92 ALA A CA 1
ATOM 1027 C C . ALA A 1 71 ? 14.100 4.183 30.923 1.00 10.40 92 ALA A C 1
ATOM 1028 O O . ALA A 1 71 ? 13.388 3.202 31.224 1.00 11.51 92 ALA A O 1
ATOM 1035 N N . ASP A 1 72 ? 15.298 4.063 30.357 1.00 10.73 93 ASP A N 1
ATOM 1036 C CA . ASP A 1 72 ? 15.805 2.782 29.847 1.00 11.45 93 ASP A CA 1
ATOM 1037 C C . ASP A 1 72 ? 16.925 2.182 30.722 1.00 11.06 93 ASP A C 1
ATOM 1038 O O . ASP A 1 72 ? 17.421 1.105 30.352 1.00 11.95 93 ASP A O 1
ATOM 1047 N N . GLY A 1 73 ? 17.293 2.833 31.828 1.00 10.72 94 GLY A N 1
ATOM 1048 C CA . GLY A 1 73 ? 18.355 2.315 32.658 1.00 11.12 94 GLY A CA 1
ATOM 1049 C C . GLY A 1 73 ? 19.759 2.774 32.336 1.00 9.77 94 GLY A C 1
ATOM 1050 O O . GLY A 1 73 ? 20.710 2.481 33.065 1.00 11.05 94 GLY A O 1
ATOM 1054 N N . THR A 1 74 ? 19.905 3.519 31.248 1.00 9.37 95 THR A N 1
ATOM 1055 C CA . THR A 1 74 ? 21.208 3.971 30.804 1.00 9.41 95 THR A CA 1
ATOM 1056 C C . THR A 1 74 ? 21.525 5.400 31.292 1.00 9.64 95 THR A C 1
ATOM 1057 O O . THR A 1 74 ? 22.585 5.923 30.946 1.00 10.74 95 THR A O 1
ATOM 1068 N N . ALA A 1 75 ? 20.652 5.955 32.123 1.00 9.52 96 ALA A N 1
ATOM 1069 C CA . ALA A 1 75 ? 20.872 7.245 32.744 1.00 9.91 96 ALA A CA 1
ATOM 1070 C C . ALA A 1 75 ? 20.259 7.228 34.116 1.00 9.36 96 ALA A C 1
ATOM 1071 O O . ALA A 1 75 ? 19.369 6.372 34.424 1.00 9.50 96 ALA A O 1
ATOM 1078 N N . ASP A 1 76 ? 20.670 8.125 34.982 1.00 9.56 97 ASP A N 1
ATOM 1079 C CA . ASP A 1 76 ? 20.113 8.210 36.327 1.00 9.50 97 ASP A CA 1
ATOM 1080 C C . ASP A 1 76 ? 18.604 8.392 36.211 1.00 9.29 97 ASP A C 1
ATOM 1081 O O . ASP A 1 76 ? 18.113 9.119 35.344 1.00 10.85 97 ASP A O 1
ATOM 1090 N N . ILE A 1 77 ? 17.889 7.764 37.140 1.00 9.17 98 ILE A N 1
ATOM 1091 C CA . ILE A 1 77 ? 16.446 7.833 37.241 1.00 9.43 98 ILE A CA 1
ATOM 1092 C C . ILE A 1 77 ? 16.072 8.469 38.550 1.00 9.51 98 ILE A C 1
ATOM 1093 O O . ILE A 1 77 ? 16.641 8.143 39.588 1.00 10.01 98 ILE A O 1
ATOM 1109 N N . THR A 1 78 ? 15.063 9.349 38.513 1.00 9.44 99 THR A N 1
ATOM 1110 C CA . THR A 1 78 ? 14.450 9.803 39.730 1.00 9.45 99 THR A CA 1
ATOM 1111 C C . THR A 1 78 ? 12.977 9.454 39.761 1.00 9.45 99 THR A C 1
ATOM 1112 O O . THR A 1 78 ? 12.259 9.502 38.752 1.00 10.19 99 THR A O 1
ATOM 1123 N N . LEU A 1 79 ? 12.532 9.115 40.961 1.00 9.36 100 LEU A N 1
ATOM 1124 C CA . LEU A 1 79 ? 11.144 9.028 41.334 1.00 9.40 100 LEU A CA 1
ATOM 1125 C C . LEU A 1 79 ? 10.935 10.081 42.396 1.00 9.39 100 LEU A C 1
ATOM 1126 O O . LEU A 1 79 ? 11.577 10.031 43.438 1.00 10.29 100 LEU A O 1
ATOM 1142 N N . THR A 1 80 ? 10.034 11.059 42.138 1.00 9.44 101 THR A N 1
ATOM 1143 C CA . THR A 1 80 ? 9.806 12.093 43.112 1.00 9.44 101 THR A CA 1
ATOM 1144 C C . THR A 1 80 ? 8.390 12.029 43.628 1.00 9.04 101 THR A C 1
ATOM 1145 O O . THR A 1 80 ? 7.437 11.708 42.886 1.00 9.52 101 THR A O 1
ATOM 1156 N N . PHE A 1 81 ? 8.248 12.405 44.899 1.00 9.02 102 PHE A N 1
ATOM 1157 C CA . PHE A 1 81 ? 6.951 12.682 45.489 1.00 8.70 102 PHE A CA 1
ATOM 1158 C C . PHE A 1 81 ? 6.981 14.160 45.900 1.00 8.70 102 PHE A C 1
ATOM 1159 O O . PHE A 1 81 ? 7.755 14.553 46.781 1.00 9.30 102 PHE A O 1
ATOM 1176 N N . THR A 1 82 ? 6.174 14.971 45.208 1.00 8.85 103 THR A N 1
ATOM 1177 C CA . THR A 1 82 ? 6.124 16.396 45.417 1.00 9.08 103 THR A CA 1
ATOM 1178 C C . THR A 1 82 ? 4.889 16.686 46.262 1.00 9.03 103 THR A C 1
ATOM 1179 O O . THR A 1 82 ? 3.759 16.403 45.824 1.00 9.55 103 THR A O 1
ATOM 1190 N N . MET A 1 83 ? 5.087 17.219 47.463 1.00 9.26 104 MET A N 1
ATOM 1191 C CA . MET A 1 83 ? 4.046 17.244 48.487 1.00 9.40 104 MET A CA 1
ATOM 1192 C C . MET A 1 83 ? 3.124 18.469 48.391 1.00 9.65 104 MET A C 1
ATOM 1193 O O . MET A 1 83 ? 2.920 19.201 49.353 1.00 10.66 104 MET A O 1
ATOM 1215 N N . GLY A 1 84 ? 2.535 18.655 47.212 1.00 9.61 105 GLY A N 1
ATOM 1216 C CA . GLY A 1 84 ? 1.662 19.822 47.022 1.00 10.17 105 GLY A CA 1
ATOM 1217 C C . GLY A 1 84 ? 0.355 19.749 47.778 1.00 10.09 105 GLY A C 1
ATOM 1218 O O . GLY A 1 84 ? -0.286 20.811 47.959 1.00 11.65 105 GLY A O 1
ATOM 1222 N N . GLY A 1 85 ? -0.055 18.582 48.239 1.00 10.23 106 GLY A N 1
ATOM 1223 C CA . GLY A 1 85 ? -1.265 18.406 48.994 1.00 10.74 106 GLY A CA 1
ATOM 1224 C C . GLY A 1 85 ? -1.065 18.423 50.501 1.00 11.26 106 GLY A C 1
ATOM 1225 O O . GLY A 1 85 ? -2.047 18.198 51.209 1.00 13.85 106 GLY A O 1
ATOM 1229 N N . ALA A 1 86 ? 0.145 18.632 50.996 1.00 10.57 107 ALA A N 1
ATOM 1230 C CA . ALA A 1 86 ? 0.448 18.518 52.395 1.00 10.81 107 ALA A CA 1
ATOM 1231 C C . ALA A 1 86 ? 0.149 19.809 53.174 1.00 10.60 107 ALA A C 1
ATOM 1232 O O . ALA A 1 86 ? -0.158 20.843 52.599 1.00 11.49 107 ALA A O 1
ATOM 1239 N N . GLY A 1 87 ? 0.234 19.673 54.486 1.00 11.21 108 GLY A N 1
ATOM 1240 C CA . GLY A 1 87 ? 0.098 20.807 55.358 1.00 11.51 108 GLY A CA 1
ATOM 1241 C C . GLY A 1 87 ? 1.293 21.761 55.270 1.00 11.19 108 GLY A C 1
ATOM 1242 O O . GLY A 1 87 ? 2.200 21.554 54.461 1.00 11.75 108 GLY A O 1
ATOM 1246 N N . PRO A 1 88 ? 1.284 22.812 56.074 1.00 12.13 109 PRO A N 1
ATOM 1247 C CA . PRO A 1 88 ? 2.238 23.876 55.855 1.00 13.00 109 PRO A CA 1
ATOM 1248 C C . PRO A 1 88 ? 3.706 23.495 55.976 1.00 11.77 109 PRO A C 1
ATOM 1249 O O . PRO A 1 88 ? 4.554 24.022 55.262 1.00 13.22 109 PRO A O 1
ATOM 1260 N N . LYS A 1 89 ? 4.057 22.595 56.887 1.00 11.14 110 LYS A N 1
ATOM 1261 C CA . LYS A 1 89 ? 5.452 22.268 57.043 1.00 11.34 110 LYS A CA 1
ATOM 1262 C C . LYS A 1 89 ? 6.031 21.542 55.834 1.00 10.64 110 LYS A C 1
ATOM 1263 O O . LYS A 1 89 ? 7.203 21.757 55.472 1.00 12.28 110 LYS A O 1
ATOM 1281 N N . ASN A 1 90 ? 5.234 20.644 55.218 1.00 10.04 111 ASN A N 1
ATOM 1282 C CA . ASN A 1 90 ? 5.706 19.851 54.106 1.00 9.85 111 ASN A CA 1
ATOM 1283 C C . ASN A 1 90 ? 5.255 20.338 52.739 1.00 9.66 111 ASN A C 1
ATOM 1284 O O . ASN A 1 90 ? 5.767 19.843 51.733 1.00 10.04 111 ASN A O 1
ATOM 1295 N N . LYS A 1 91 ? 4.321 21.303 52.656 1.00 10.09 112 LYS A N 1
ATOM 1296 C CA . LYS A 1 91 ? 3.870 21.695 51.340 1.00 10.03 112 LYS A CA 1
ATOM 1297 C C . LYS A 1 91 ? 5.055 22.278 50.574 1.00 9.78 112 LYS A C 1
ATOM 1298 O O . LYS A 1 91 ? 5.890 22.996 51.106 1.00 11.08 112 LYS A O 1
ATOM 1324 N N . GLY A 1 92 ? 5.156 21.963 49.300 1.00 11.00 113 GLY A N 1
ATOM 1325 C CA . GLY A 1 92 ? 6.257 22.459 48.500 1.00 11.97 113 GLY A CA 1
ATOM 1326 C C . GLY A 1 92 ? 7.576 21.732 48.681 1.00 11.81 113 GLY A C 1
ATOM 1327 O O . GLY A 1 92 ? 8.587 22.170 48.116 1.00 14.89 113 GLY A O 1
ATOM 1331 N N . LYS A 1 93 ? 7.553 20.633 49.487 1.00 10.34 114 LYS A N 1
ATOM 1332 C CA . LYS A 1 93 ? 8.745 19.809 49.678 1.00 9.98 114 LYS A CA 1
ATOM 1333 C C . LYS A 1 93 ? 8.666 18.572 48.819 1.00 9.94 114 LYS A C 1
ATOM 1334 O O . LYS A 1 93 ? 7.580 18.127 48.403 1.00 10.65 114 LYS A O 1
ATOM 1353 N N . ILE A 1 94 ? 9.855 18.028 48.508 1.00 9.80 115 ILE A N 1
ATOM 1354 C CA . ILE A 1 94 ? 9.980 16.976 47.549 1.00 9.74 115 ILE A CA 1
ATOM 1355 C C . ILE A 1 94 ? 10.898 15.891 48.122 1.00 9.62 115 ILE A C 1
ATOM 1356 O O . ILE A 1 94 ? 12.002 16.161 48.604 1.00 10.02 115 ILE A O 1
ATOM 1372 N N . ILE A 1 95 ? 10.431 14.636 48.059 1.00 9.43 116 ILE A N 1
ATOM 1373 C CA . ILE A 1 95 ? 11.225 13.451 48.350 1.00 9.20 116 ILE A CA 1
ATOM 1374 C C . ILE A 1 95 ? 11.645 12.851 47.013 1.00 9.32 116 ILE A C 1
ATOM 1375 O O . ILE A 1 95 ? 10.791 12.622 46.144 1.00 9.99 116 ILE A O 1
ATOM 1391 N N . THR A 1 96 ? 12.949 12.636 46.839 1.00 9.41 117 THR A N 1
ATOM 1392 C CA . THR A 1 96 ? 13.499 12.120 45.610 1.00 9.45 117 THR A CA 1
ATOM 1393 C C . THR A 1 96 ? 14.181 10.784 45.855 1.00 9.43 117 THR A C 1
ATOM 1394 O O . THR A 1 96 ? 15.095 10.692 46.683 1.00 10.10 117 THR A O 1
ATOM 1405 N N . LEU A 1 97 ? 13.786 9.764 45.096 1.00 9.28 118 LEU A N 1
ATOM 1406 C CA . LEU A 1 97 ? 14.536 8.511 45.040 1.00 9.06 118 LEU A CA 1
ATOM 1407 C C . LEU A 1 97 ? 15.367 8.543 43.762 1.00 9.23 118 LEU A C 1
ATOM 1408 O O . LEU A 1 97 ? 14.811 8.705 42.686 1.00 10.24 118 LEU A O 1
ATOM 1424 N N . THR A 1 98 ? 16.678 8.412 43.903 1.00 8.87 119 THR A N 1
ATOM 1425 C CA . THR A 1 98 ? 17.555 8.471 42.762 1.00 9.16 119 THR A CA 1
ATOM 1426 C C . THR A 1 98 ? 18.225 7.118 42.579 1.00 8.97 119 THR A C 1
ATOM 1427 O O . THR A 1 98 ? 18.882 6.622 43.506 1.00 9.65 119 THR A O 1
ATOM 1438 N N . ARG A 1 99 ? 18.073 6.564 41.384 1.00 8.99 120 ARG A N 1
ATOM 1439 C CA . ARG A 1 99 ? 18.790 5.341 40.985 1.00 8.87 120 ARG A CA 1
ATOM 1440 C C . ARG A 1 99 ? 19.934 5.782 40.102 1.00 8.83 120 ARG A C 1
ATOM 1441 O O . ARG A 1 99 ? 19.727 6.255 38.975 1.00 9.34 120 ARG A O 1
ATOM 1462 N N . THR A 1 100 ? 21.154 5.653 40.601 1.00 8.90 121 THR A N 1
ATOM 1463 C CA . THR A 1 100 ? 22.320 5.999 39.807 1.00 9.18 121 THR A CA 1
ATOM 1464 C C . THR A 1 100 ? 22.586 4.892 38.816 1.00 9.05 121 THR A C 1
ATOM 1465 O O . THR A 1 100 ? 22.710 3.714 39.169 1.00 9.88 121 THR A O 1
ATOM 1476 N N . ALA A 1 101 ? 22.640 5.267 37.537 1.00 9.17 122 ALA A N 1
ATOM 1477 C CA . ALA A 1 101 ? 22.769 4.293 36.484 1.00 9.26 122 ALA A CA 1
ATOM 1478 C C . ALA A 1 101 ? 24.142 3.596 36.482 1.00 9.25 122 ALA A C 1
ATOM 1479 O O . ALA A 1 101 ? 24.258 2.487 35.987 1.00 10.16 122 ALA A O 1
ATOM 1486 N N . ALA A 1 102 ? 25.161 4.252 37.042 1.00 9.62 123 ALA A N 1
ATOM 1487 C CA . ALA A 1 102 ? 26.491 3.651 36.995 1.00 9.73 123 ALA A CA 1
ATOM 1488 C C . ALA A 1 102 ? 26.604 2.442 37.909 1.00 9.99 123 ALA A C 1
ATOM 1489 O O . ALA A 1 102 ? 27.461 1.570 37.646 1.00 10.63 123 ALA A O 1
ATOM 1496 N N . ASP A 1 103 ? 25.822 2.382 38.954 1.00 10.84 124 ASP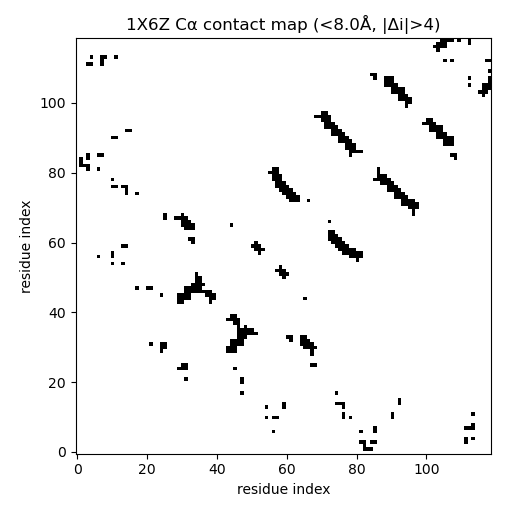 A N 1
ATOM 1497 C CA . ASP A 1 103 ? 25.923 1.317 39.915 1.00 11.74 124 ASP A CA 1
ATOM 1498 C C . ASP A 1 103 ? 24.626 0.590 40.175 1.00 11.61 124 ASP A C 1
ATOM 1499 O O . ASP A 1 103 ? 24.639 -0.434 40.874 1.00 14.26 124 ASP A O 1
ATOM 1508 N N . GLY A 1 104 ? 23.499 1.072 39.626 1.00 11.28 125 GLY A N 1
ATOM 1509 C CA . GLY A 1 104 ? 22.203 0.488 39.885 1.00 12.81 125 GLY A CA 1
ATOM 1510 C C . GLY A 1 104 ? 21.670 0.624 41.257 1.00 12.15 125 GLY A C 1
ATOM 1511 O O . GLY A 1 104 ? 20.665 -0.030 41.627 1.00 16.32 125 GLY A O 1
ATOM 1515 N N . LEU A 1 105 ? 22.214 1.518 42.042 1.00 10.95 126 LEU A N 1
ATOM 1516 C CA . LEU A 1 105 ? 21.856 1.678 43.433 1.00 10.97 126 LEU A CA 1
ATOM 1517 C C . LEU A 1 105 ? 20.911 2.865 43.622 1.00 9.61 126 LEU A C 1
ATOM 1518 O O . LEU A 1 105 ? 20.887 3.802 42.842 1.00 10.74 126 LEU A O 1
ATOM 1534 N N . TRP A 1 106 ? 20.163 2.799 44.726 1.00 9.63 127 TRP A N 1
ATOM 1535 C CA . TRP A 1 106 ? 19.175 3.796 45.062 1.00 9.52 127 TRP A CA 1
ATOM 1536 C C . TRP A 1 106 ? 19.559 4.566 46.312 1.00 9.46 127 TRP A C 1
ATOM 1537 O O . TRP A 1 106 ? 20.066 4.005 47.290 1.00 10.58 127 TRP A O 1
ATOM 1558 N N . LYS A 1 107 ? 19.199 5.850 46.321 1.00 9.66 128 LYS A N 1
ATOM 1559 C CA . LYS A 1 107 ? 19.280 6.661 47.514 1.00 9.66 128 LYS A CA 1
ATOM 1560 C C . LYS A 1 107 ? 17.980 7.486 47.620 1.00 9.43 128 LYS A C 1
ATOM 1561 O O . LYS A 1 107 ? 17.259 7.644 46.631 1.00 10.19 128 LYS A O 1
ATOM 1580 N N . CYS A 1 108 ? 17.725 7.967 48.814 1.00 9.42 129 CYS A N 1
ATOM 1581 C CA . CYS A 1 108 ? 16.567 8.812 49.098 1.00 9.56 129 CYS A CA 1
ATOM 1582 C C . CYS A 1 108 ? 17.048 10.123 49.685 1.00 9.55 129 CYS A C 1
ATOM 1583 O O . CYS A 1 108 ? 17.773 10.102 50.682 1.00 9.79 129 CYS A O 1
ATOM 1596 N N . THR A 1 109 ? 16.692 11.231 49.049 1.00 9.31 130 THR A N 1
ATOM 1597 C CA . THR A 1 109 ? 17.014 12.530 49.575 1.00 9.55 130 THR A CA 1
ATOM 1598 C C . THR A 1 109 ? 15.739 13.370 49.610 1.00 9.72 130 THR A C 1
ATOM 1599 O O . THR A 1 109 ? 14.791 13.145 48.867 1.00 11.92 130 THR A O 1
ATOM 1610 N N . SER A 1 110 ? 15.715 14.329 50.536 1.00 9.81 131 SER A N 1
ATOM 1611 C CA . SER A 1 110 ? 14.520 15.131 50.729 1.00 9.99 131 SER A CA 1
ATOM 1612 C C . SER A 1 110 ? 14.948 16.554 51.062 1.00 10.36 131 SER A C 1
ATOM 1613 O O . SER A 1 110 ? 15.927 16.769 51.763 1.00 11.24 131 SER A O 1
ATOM 1621 N N . ASP A 1 111 ? 14.138 17.527 50.594 1.00 10.32 132 ASP A N 1
ATOM 1622 C CA . ASP A 1 111 ? 14.320 18.916 50.949 1.00 10.88 132 ASP A CA 1
ATOM 1623 C C . ASP A 1 111 ? 13.360 19.367 52.037 1.00 10.86 132 ASP A C 1
ATOM 1624 O O . ASP A 1 111 ? 13.297 20.564 52.341 1.00 11.57 132 ASP A O 1
ATOM 1633 N N . GLN A 1 112 ? 12.699 18.416 52.706 1.00 10.96 133 GLN A N 1
ATOM 1634 C CA . GLN A 1 112 ? 11.920 18.729 53.868 1.00 10.94 133 GLN A CA 1
ATOM 1635 C C . GLN A 1 112 ? 12.814 19.305 54.982 1.00 11.75 133 GLN A C 1
ATOM 1636 O O . GLN A 1 112 ? 14.017 19.117 55.034 1.00 12.45 133 GLN A O 1
ATOM 1650 N N . ASP A 1 113 ? 12.148 19.961 55.946 1.00 12.63 134 ASP A N 1
ATOM 1651 C CA . ASP A 1 113 ? 12.819 20.299 57.149 1.00 13.12 134 ASP A CA 1
ATOM 1652 C C . ASP A 1 113 ? 13.359 19.019 57.787 1.00 13.64 134 ASP A C 1
ATOM 1653 O O . ASP A 1 113 ? 12.692 17.960 57.762 1.00 13.62 134 ASP A O 1
ATOM 1662 N N . GLU A 1 114 ? 14.549 19.059 58.337 1.00 14.50 135 GLU A N 1
ATOM 1663 C CA . GLU A 1 114 ? 15.226 17.780 58.610 1.00 15.70 135 GLU A CA 1
ATOM 1664 C C . GLU A 1 114 ? 14.458 17.005 59.658 1.00 15.93 135 GLU A C 1
ATOM 1665 O O . GLU A 1 114 ? 14.517 15.771 59.644 1.00 17.65 135 GLU A O 1
ATOM 1677 N N . GLN A 1 115 ? 13.700 17.661 60.558 1.00 16.07 136 GLN A N 1
ATOM 1678 C CA . GLN A 1 115 ? 12.852 17.025 61.531 1.00 16.45 136 GLN A CA 1
ATOM 1679 C C . GLN A 1 115 ? 11.930 15.966 60.930 1.00 14.43 136 GLN A C 1
ATOM 1680 O O . GLN A 1 115 ? 11.551 15.026 61.617 1.00 17.03 136 GLN A O 1
ATOM 1694 N N . PHE A 1 116 ? 11.520 16.139 59.694 1.00 12.92 137 PHE A N 1
ATOM 1695 C CA . PHE A 1 116 ? 10.459 15.325 59.092 1.00 12.85 137 PHE A CA 1
ATOM 1696 C C . PHE A 1 116 ? 10.932 14.408 57.973 1.00 12.32 137 PHE A C 1
ATOM 1697 O O . PHE A 1 116 ? 10.094 13.745 57.320 1.00 13.34 137 PHE A O 1
ATOM 1714 N N . ILE A 1 117 ? 12.241 14.357 57.745 1.00 12.67 138 ILE A N 1
ATOM 1715 C CA . ILE A 1 117 ? 12.759 13.482 56.686 1.00 12.16 138 ILE A CA 1
ATOM 1716 C C . ILE A 1 117 ? 12.605 12.031 57.147 1.00 11.69 138 ILE A C 1
ATOM 1717 O O . ILE A 1 117 ? 13.036 11.663 58.229 1.00 12.04 138 ILE A O 1
ATOM 1733 N N . PRO A 1 118 ? 12.023 11.175 56.295 1.00 12.14 139 PRO A N 1
ATOM 1734 C CA . PRO A 1 118 ? 11.773 9.811 56.711 1.00 12.04 139 PRO A CA 1
ATOM 1735 C C . PRO A 1 118 ? 13.039 8.954 56.818 1.00 11.43 139 PRO A C 1
ATOM 1736 O O . PRO A 1 118 ? 14.067 9.216 56.224 1.00 12.19 139 PRO A O 1
ATOM 1747 N N . LYS A 1 119 ? 12.882 7.871 57.569 1.00 11.87 140 LYS A N 1
ATOM 1748 C CA . LYS A 1 119 ? 13.926 6.880 57.770 1.00 11.15 140 LYS A CA 1
ATOM 1749 C C . LYS A 1 119 ? 14.507 6.411 56.451 1.00 11.26 140 LYS A C 1
ATOM 1750 O O . LYS A 1 119 ? 13.795 5.942 55.562 1.00 12.29 140 LYS A O 1
ATOM 1769 N N . GLY A 1 120 ? 15.828 6.482 56.335 1.00 11.14 141 GLY A N 1
ATOM 1770 C CA . GLY A 1 120 ? 16.562 6.051 55.174 1.00 11.82 141 GLY A CA 1
ATOM 1771 C C . GLY A 1 120 ? 16.908 7.141 54.188 1.00 10.73 141 GLY A C 1
ATOM 1772 O O . GLY A 1 120 ? 17.698 6.919 53.283 1.00 11.39 141 GLY A O 1
ATOM 1776 N N . CYS A 1 121 ? 16.313 8.325 54.384 1.00 11.14 142 CYS A N 1
ATOM 1777 C CA . CYS A 1 121 ? 16.490 9.438 53.522 1.00 10.38 142 CYS A CA 1
ATOM 1778 C C . CYS A 1 121 ? 17.433 10.454 54.210 1.00 10.30 142 CYS A C 1
ATOM 1779 O O . CYS A 1 121 ? 17.459 10.562 55.428 1.00 11.80 142 CYS A O 1
ATOM 1792 N N . SER A 1 122 ? 18.177 11.191 53.386 1.00 10.57 143 SER A N 1
ATOM 1793 C CA . SER A 1 122 ? 19.064 12.218 53.845 1.00 10.84 143 SER A CA 1
ATOM 1794 C C . SER A 1 122 ? 18.675 13.552 53.214 1.00 10.92 143 SER A C 1
ATOM 1795 O O . SER A 1 122 ? 17.851 13.607 52.309 1.00 11.63 143 SER A O 1
ATOM 1803 N N . ARG A 1 123 ? 19.304 14.628 53.677 1.00 12.07 144 ARG A N 1
ATOM 1804 C CA . ARG A 1 123 ? 19.301 15.848 52.929 1.00 13.37 144 ARG A CA 1
ATOM 1805 C C . ARG A 1 123 ? 20.059 15.648 51.613 1.00 14.60 144 ARG A C 1
ATOM 1806 O O . ARG A 1 123 ? 20.862 14.682 51.423 1.00 15.85 144 ARG A O 1
#